Protein AF-H0ES13-F1 (afdb_monomer)

Foldseek 3Di:
DPPPPDPPQLVVLVVVDPNVVSVVCCVPPPVPDDDPDDPDDDPDCDPVNVVVVVVVVVVVVPDDPDPDDPVRVVVVVVVDPPPPPPPPPDDDDDDDDDDDDDPPDDDDDDDDDDDDD

Organism: Glarea lozoyensis (strain ATCC 74030 / MF5533) (NCBI:txid1104152)

Secondary structure (DSSP, 8-state):
----PPPHHHHHHHHHS-HHHHHHHIIIIITTS---PPPSSPPP--HHHHHHHHHHHHHHHT-PPPPPPHHHHHHHHHHS-------------------------------------

Radius of gyration: 44.12 Å; Cα contacts (8 Å, |Δi|>4): 18; chains: 1; bounding box: 81×40×108 Å

Mean predicted aligned error: 20.77 Å

Solvent-accessible surface area (backbone atoms only — not comparable to full-atom values): 8130 Å² total; per-residue (Å²): 131,87,78,81,70,77,56,67,67,54,62,54,33,49,75,78,39,57,69,71,57,25,52,51,46,38,57,69,61,47,71,70,50,84,78,89,68,74,80,86,74,76,78,75,82,43,72,67,52,52,53,50,52,57,51,58,52,52,64,62,71,71,54,74,74,79,76,78,47,75,67,56,49,54,50,52,58,67,70,53,70,75,75,82,74,75,68,80,79,77,89,73,83,87,79,84,90,76,92,72,88,81,81,81,79,77,86,79,81,80,82,84,80,78,93,83,133

Structure (mmCIF, N/CA/C/O backbone):
data_AF-H0ES13-F1
#
_entry.id   AF-H0ES13-F1
#
loop_
_atom_site.group_PDB
_atom_site.id
_atom_site.type_symbol
_atom_site.label_atom_id
_atom_site.label_alt_id
_atom_site.label_comp_id
_atom_site.label_asym_id
_atom_site.label_entity_id
_atom_site.label_seq_id
_atom_site.pdbx_PDB_ins_code
_atom_site.Cartn_x
_atom_site.Cartn_y
_atom_site.Cartn_z
_atom_site.occupancy
_atom_site.B_iso_or_equiv
_atom_site.auth_seq_id
_atom_site.auth_comp_id
_atom_site.auth_asym_id
_atom_site.auth_atom_id
_atom_site.pdbx_PDB_model_num
ATOM 1 N N . MET A 1 1 ? -23.931 19.284 -2.099 1.00 35.62 1 MET A N 1
ATOM 2 C CA . MET A 1 1 ? -24.202 18.745 -0.750 1.00 35.62 1 MET A CA 1
ATOM 3 C C . MET A 1 1 ? -23.286 17.553 -0.521 1.00 35.62 1 MET A C 1
ATOM 5 O O . MET A 1 1 ? -23.483 16.527 -1.154 1.00 35.62 1 MET A O 1
ATOM 9 N N . SER A 1 2 ? -22.224 17.721 0.275 1.00 35.28 2 SER A N 1
ATOM 10 C CA . SER A 1 2 ? -21.299 16.632 0.620 1.00 35.28 2 SER A CA 1
ATOM 11 C C . SER A 1 2 ? -22.044 15.627 1.496 1.00 35.28 2 SER A C 1
ATOM 13 O O . SER A 1 2 ? -22.377 15.933 2.638 1.00 35.28 2 SER A O 1
ATOM 15 N N . THR A 1 3 ? -22.386 14.460 0.951 1.00 53.59 3 THR A N 1
ATOM 16 C CA . THR A 1 3 ? -23.007 13.385 1.728 1.00 53.59 3 THR A CA 1
ATOM 17 C C . THR A 1 3 ? -21.950 12.839 2.680 1.00 53.59 3 THR A C 1
ATOM 19 O O . THR A 1 3 ? -21.042 12.122 2.252 1.00 53.59 3 THR A O 1
ATOM 22 N N . THR A 1 4 ? -22.028 13.203 3.958 1.00 61.16 4 THR A N 1
ATOM 23 C CA . THR A 1 4 ? -21.141 12.713 5.017 1.00 61.16 4 THR A CA 1
ATOM 24 C C . THR A 1 4 ? -21.356 11.213 5.200 1.00 61.16 4 THR A C 1
ATOM 26 O O . THR A 1 4 ? -22.169 10.748 5.997 1.00 61.16 4 THR A O 1
ATOM 29 N N . LYS A 1 5 ? -20.647 10.421 4.392 1.00 75.62 5 LYS A N 1
ATOM 30 C CA . LYS A 1 5 ? -20.684 8.966 4.472 1.00 75.62 5 LYS A CA 1
ATOM 31 C C . LYS A 1 5 ? -20.141 8.562 5.835 1.00 75.62 5 LYS A C 1
ATOM 33 O O . LYS A 1 5 ? -19.018 8.921 6.184 1.00 75.62 5 LYS A O 1
ATOM 38 N N . GLN A 1 6 ? -20.946 7.816 6.587 1.00 81.12 6 GLN A N 1
ATOM 39 C CA . GLN A 1 6 ? -20.520 7.272 7.869 1.00 81.12 6 GLN A CA 1
ATOM 40 C C . GLN A 1 6 ? -19.201 6.501 7.680 1.00 81.12 6 GLN A C 1
ATOM 42 O O . GLN A 1 6 ? -19.084 5.720 6.726 1.00 81.12 6 GLN A O 1
ATOM 47 N N . PRO A 1 7 ? -18.193 6.727 8.540 1.00 87.38 7 PRO A N 1
ATOM 48 C CA . PRO A 1 7 ? -16.886 6.102 8.404 1.00 87.38 7 PRO A CA 1
ATOM 49 C C . PRO A 1 7 ? -17.034 4.577 8.423 1.00 87.38 7 PRO A C 1
ATOM 51 O O . PRO A 1 7 ? -17.722 4.019 9.280 1.00 87.38 7 PRO A O 1
ATOM 54 N N . ILE A 1 8 ? -16.367 3.891 7.484 1.00 91.94 8 ILE A N 1
ATOM 55 C CA . ILE A 1 8 ? -16.485 2.433 7.279 1.00 91.94 8 ILE A CA 1
ATOM 56 C C . ILE A 1 8 ? -16.287 1.652 8.589 1.00 91.94 8 ILE A C 1
ATOM 58 O O . ILE A 1 8 ? -17.009 0.695 8.862 1.00 91.94 8 ILE A O 1
ATOM 62 N N . ALA A 1 9 ? -15.374 2.109 9.448 1.00 92.75 9 ALA A N 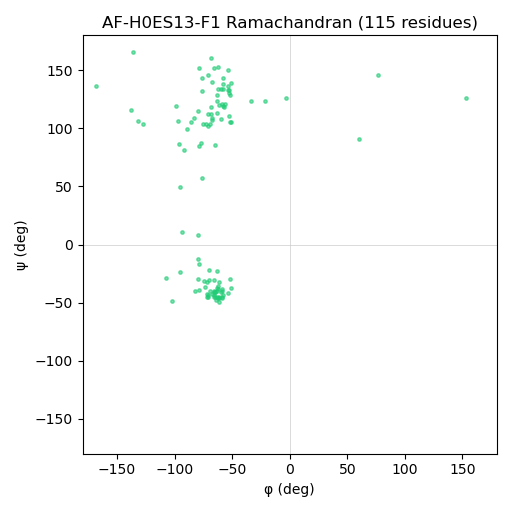1
ATOM 63 C CA . ALA A 1 9 ? -15.084 1.479 10.729 1.00 92.75 9 ALA A CA 1
ATOM 64 C C . ALA A 1 9 ? -16.290 1.483 11.687 1.00 92.75 9 ALA A C 1
ATOM 66 O O . ALA A 1 9 ? -16.556 0.469 12.327 1.00 92.75 9 ALA A O 1
ATOM 67 N N . HIS A 1 10 ? -17.071 2.567 11.739 1.00 93.94 10 HIS A N 1
ATOM 68 C CA . HIS A 1 10 ? -18.281 2.628 12.565 1.00 93.94 10 HIS A CA 1
ATOM 69 C C . HIS A 1 10 ? -19.349 1.647 12.058 1.00 93.94 10 HIS A C 1
ATOM 71 O O . HIS A 1 10 ? -19.964 0.929 12.841 1.00 93.94 10 HIS A O 1
ATOM 77 N N . THR A 1 11 ? -19.507 1.537 10.732 1.00 94.06 11 THR A N 1
ATOM 78 C CA . THR A 1 11 ? -20.448 0.577 10.121 1.00 94.06 11 THR A CA 1
ATOM 79 C C . THR A 1 11 ? -20.058 -0.884 10.368 1.00 94.06 11 THR A C 1
ATOM 81 O O . THR A 1 11 ? -20.921 -1.754 10.457 1.00 94.06 11 THR A O 1
ATOM 84 N N . LEU A 1 12 ? -18.758 -1.171 10.487 1.00 94.94 12 LEU A N 1
ATOM 85 C CA . LEU A 1 12 ? -18.249 -2.499 10.828 1.00 94.94 12 LEU A CA 1
ATOM 86 C C . LEU A 1 12 ? -18.526 -2.834 12.296 1.00 94.94 12 LEU A C 1
ATOM 88 O O . LEU A 1 12 ? -19.019 -3.920 12.586 1.00 94.94 12 LEU A O 1
ATOM 92 N N . LEU A 1 13 ? -18.278 -1.888 13.205 1.00 95.81 13 LEU A N 1
ATOM 93 C CA . LEU A 1 13 ? -18.529 -2.075 14.635 1.00 95.81 13 LEU A CA 1
ATOM 94 C C . LEU A 1 13 ? -20.016 -2.253 14.953 1.00 95.81 13 LEU A C 1
ATOM 96 O O . LEU A 1 13 ? -20.361 -3.131 15.736 1.00 95.81 13 LEU A O 1
ATOM 100 N N . ALA A 1 14 ? -20.894 -1.483 14.307 1.00 95.50 14 ALA A N 1
ATOM 101 C CA . ALA A 1 14 ? -22.340 -1.587 14.503 1.00 95.50 14 ALA A CA 1
ATOM 102 C C . ALA A 1 14 ? -22.925 -2.947 14.072 1.00 95.50 14 ALA A C 1
ATOM 104 O O . ALA A 1 14 ? -23.987 -3.329 14.549 1.00 95.50 14 ALA A O 1
ATOM 105 N N . ARG A 1 15 ? -22.246 -3.689 13.183 1.00 95.62 15 ARG A N 1
ATOM 106 C CA . ARG A 1 15 ? -22.643 -5.059 12.810 1.00 95.62 15 ARG A CA 1
ATOM 107 C C . ARG A 1 15 ? -22.215 -6.109 13.832 1.00 95.62 15 ARG A C 1
ATOM 109 O O . ARG A 1 15 ? -22.861 -7.143 13.933 1.00 95.62 15 ARG A O 1
ATOM 116 N N . ALA A 1 16 ? -21.110 -5.870 14.535 1.00 96.50 16 ALA A N 1
ATOM 117 C CA . ALA A 1 16 ? -20.509 -6.841 15.447 1.00 96.50 16 ALA A CA 1
ATOM 118 C C . ALA A 1 16 ? -20.938 -6.646 16.910 1.00 96.50 16 ALA A C 1
ATOM 120 O O . ALA A 1 16 ? -20.860 -7.582 17.704 1.00 96.50 16 ALA A O 1
ATOM 121 N N . HIS A 1 17 ? -21.353 -5.434 17.282 1.00 96.94 17 HIS A N 1
ATOM 122 C CA . HIS A 1 17 ? -21.578 -5.043 18.669 1.00 96.94 17 HIS A CA 1
ATOM 123 C C . HIS A 1 17 ? -22.881 -4.257 18.855 1.00 96.94 17 HIS A C 1
ATOM 125 O O . HIS A 1 17 ? -23.475 -3.765 17.898 1.00 96.94 17 HIS A O 1
ATOM 131 N N . SER A 1 18 ? -23.314 -4.115 20.113 1.00 96.94 18 SER A N 1
ATOM 132 C CA . SER A 1 18 ? -24.461 -3.272 20.467 1.00 96.94 18 SER A CA 1
ATOM 133 C C . SER A 1 18 ? -24.192 -1.803 20.104 1.00 96.94 18 SER A C 1
ATOM 135 O O . SER A 1 18 ? -23.034 -1.370 20.119 1.00 96.94 18 SER A O 1
ATOM 137 N N . PRO A 1 19 ? -25.226 -0.991 19.818 1.00 95.38 19 PRO A N 1
ATOM 138 C CA . PRO A 1 19 ? -25.022 0.380 19.344 1.00 95.38 19 PRO A CA 1
ATOM 139 C C . PRO A 1 19 ? -24.212 1.231 20.334 1.00 95.38 19 PRO A C 1
ATOM 141 O O . PRO A 1 19 ? -23.321 1.974 19.926 1.00 95.38 19 PRO A O 1
ATOM 144 N N . SER A 1 20 ? -24.443 1.051 21.640 1.00 96.12 20 SER A N 1
ATOM 145 C CA . SER A 1 20 ? -23.690 1.748 22.689 1.00 96.12 20 SER A CA 1
ATOM 146 C C . SER A 1 20 ? -22.204 1.381 22.685 1.00 96.12 20 SER A C 1
ATOM 148 O O . SER A 1 20 ? -21.355 2.264 22.776 1.00 96.12 20 SER A O 1
ATOM 150 N N . THR A 1 21 ? -21.872 0.094 22.568 1.00 97.12 21 THR A N 1
ATOM 151 C CA . THR A 1 21 ? -20.474 -0.367 22.617 1.00 97.12 21 THR A CA 1
ATOM 152 C C . THR A 1 21 ? -19.721 -0.019 21.335 1.00 97.12 21 THR A C 1
ATOM 154 O O . THR A 1 21 ? -18.563 0.398 21.399 1.00 97.12 21 THR A O 1
ATOM 157 N N . ALA A 1 22 ? -20.386 -0.094 20.179 1.00 96.38 22 ALA A N 1
ATOM 158 C CA . ALA A 1 22 ? -19.837 0.345 18.900 1.00 96.38 22 ALA A CA 1
ATOM 159 C C . ALA A 1 22 ? -19.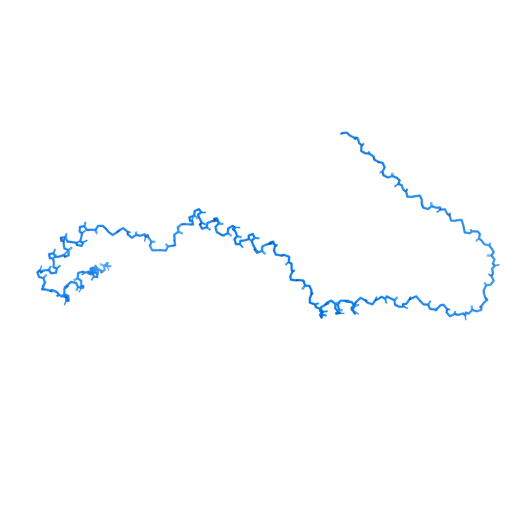440 1.832 18.931 1.00 96.38 22 ALA A C 1
ATOM 161 O O . ALA A 1 22 ? -18.339 2.181 18.496 1.00 96.38 22 ALA A O 1
ATOM 162 N N . GLN A 1 23 ? -20.289 2.691 19.506 1.00 95.25 23 GLN A N 1
ATOM 163 C CA . GLN A 1 23 ? -20.008 4.119 19.638 1.00 95.25 23 GLN A CA 1
ATOM 164 C C . GLN A 1 23 ? -18.823 4.385 20.577 1.00 95.25 23 GLN A C 1
ATOM 166 O O . GLN A 1 23 ? -17.924 5.146 20.216 1.00 95.25 23 GLN A O 1
ATOM 171 N N . THR A 1 24 ? -18.759 3.719 21.736 1.00 96.38 24 THR A N 1
ATOM 172 C CA . THR A 1 24 ? -17.628 3.843 22.672 1.00 96.38 24 THR A CA 1
ATOM 173 C C . THR A 1 24 ? -16.312 3.390 22.042 1.00 96.38 24 THR A C 1
ATOM 175 O O . THR A 1 24 ? -15.299 4.077 22.169 1.00 96.38 24 THR A O 1
ATOM 178 N N . LEU A 1 25 ? -16.292 2.256 21.338 1.00 96.12 25 LEU A N 1
ATOM 179 C CA . LEU A 1 25 ? -15.083 1.762 20.671 1.00 96.12 25 LEU A CA 1
ATOM 180 C C . LEU A 1 25 ? -14.632 2.704 19.553 1.00 96.12 25 LEU A C 1
ATOM 182 O O . LEU A 1 25 ? -13.438 2.980 19.423 1.00 96.12 25 LEU A O 1
ATOM 186 N N . TYR A 1 26 ? -15.574 3.235 18.774 1.00 95.19 26 TYR A N 1
ATOM 187 C CA . TYR A 1 26 ? -15.263 4.177 17.709 1.00 95.19 26 TYR A CA 1
ATOM 188 C C . TYR A 1 26 ? -14.608 5.456 18.248 1.00 95.19 26 TYR A C 1
ATOM 190 O O . TYR A 1 26 ? -13.539 5.842 17.774 1.00 95.19 26 TYR A O 1
ATOM 198 N N . THR A 1 27 ? -15.183 6.079 19.279 1.00 94.56 27 THR A N 1
ATOM 199 C CA . THR A 1 27 ? -14.661 7.337 19.835 1.00 94.56 27 THR A CA 1
ATOM 200 C C . THR A 1 27 ? -13.354 7.142 20.599 1.00 94.56 27 THR A C 1
ATOM 202 O O . THR A 1 27 ? -12.404 7.896 20.397 1.00 94.56 27 THR A O 1
ATOM 205 N N . THR A 1 28 ? -13.270 6.114 21.445 1.00 95.12 28 THR A N 1
ATOM 206 C CA . THR A 1 28 ? -12.110 5.917 22.328 1.00 95.12 28 THR A CA 1
ATOM 207 C C . THR A 1 28 ? -10.915 5.304 21.612 1.00 95.12 28 THR A C 1
ATOM 209 O O . THR A 1 28 ? -9.778 5.687 21.895 1.00 95.12 28 THR A O 1
ATOM 212 N N . LYS A 1 29 ? -11.145 4.345 20.703 1.00 93.31 29 LYS A N 1
ATOM 213 C CA . LYS A 1 29 ? -10.077 3.544 20.094 1.00 93.31 29 LYS A CA 1
ATOM 214 C C . LYS A 1 29 ? -9.798 3.889 18.645 1.00 93.31 29 LYS A C 1
ATOM 216 O O . LYS A 1 29 ? -8.679 3.648 18.232 1.00 93.31 29 LYS A O 1
ATOM 221 N N . LEU A 1 30 ? -10.752 4.365 17.851 1.00 92.12 30 LEU A N 1
ATOM 222 C CA . LEU A 1 30 ? -10.516 4.586 16.416 1.00 92.12 30 LEU A CA 1
ATOM 223 C C . LEU A 1 30 ? -10.296 6.060 16.097 1.00 92.12 30 LEU A C 1
ATOM 225 O O . LEU A 1 30 ? -9.309 6.391 15.451 1.00 92.12 30 LEU A O 1
ATOM 229 N N . GLN A 1 31 ? -11.162 6.941 16.597 1.00 90.62 31 GLN A N 1
ATOM 230 C CA . GLN A 1 31 ? -11.094 8.380 16.333 1.00 90.62 31 GLN A CA 1
ATOM 231 C C . GLN A 1 31 ? -9.791 9.009 16.856 1.00 90.62 31 GLN A C 1
ATOM 233 O O . GLN A 1 31 ? -9.238 9.906 16.229 1.00 90.62 31 GLN A O 1
ATOM 238 N N . SER A 1 32 ? -9.289 8.523 17.993 1.00 90.06 32 SER A N 1
ATOM 239 C CA . SER A 1 32 ? -8.063 9.004 18.639 1.00 90.06 32 SER A CA 1
ATOM 240 C C . SER A 1 32 ? -6.772 8.463 18.013 1.00 90.06 32 SER A C 1
ATOM 242 O O . SER A 1 32 ? -5.690 8.955 18.329 1.00 90.06 32 SER A O 1
ATOM 244 N N . ARG A 1 33 ? -6.852 7.444 17.143 1.00 87.62 33 ARG A N 1
ATOM 245 C CA . ARG A 1 33 ? -5.678 6.796 16.547 1.00 87.62 33 ARG A CA 1
ATOM 246 C C . ARG A 1 33 ? -5.407 7.380 15.161 1.00 87.62 33 ARG A C 1
ATOM 248 O O . ARG A 1 33 ? -6.121 7.032 14.219 1.00 87.62 33 ARG A O 1
ATOM 255 N N . PRO A 1 34 ? -4.368 8.219 14.993 1.00 84.25 34 PRO A N 1
ATOM 256 C CA . PRO A 1 34 ? -4.001 8.700 13.672 1.00 84.25 34 PRO A CA 1
ATOM 257 C C . PRO A 1 34 ? -3.590 7.523 12.779 1.00 84.25 34 PRO A C 1
ATOM 259 O O . PRO A 1 34 ? -2.818 6.646 13.171 1.00 84.25 34 PRO A O 1
ATOM 262 N N . LEU A 1 35 ? -4.113 7.511 11.556 1.00 79.88 35 LEU A N 1
ATOM 263 C CA . LEU A 1 35 ? -3.738 6.551 10.528 1.00 79.88 35 LEU A CA 1
ATOM 264 C C . LEU A 1 35 ? -2.504 7.074 9.785 1.00 79.88 35 LEU A C 1
ATOM 266 O O . LEU A 1 35 ? -2.612 7.966 8.947 1.00 79.88 35 LEU A O 1
ATOM 270 N N . TYR A 1 36 ? -1.333 6.494 10.058 1.00 81.25 36 TYR A N 1
ATOM 271 C CA . TYR A 1 36 ? -0.089 6.784 9.330 1.00 81.25 36 TYR A CA 1
ATOM 272 C C . TYR A 1 36 ? -0.073 6.105 7.954 1.00 81.25 36 TYR A C 1
ATOM 274 O O . TYR A 1 36 ? 0.799 5.292 7.638 1.00 81.25 36 TYR A O 1
ATOM 282 N N . LEU A 1 37 ? -1.078 6.399 7.132 1.00 77.56 37 LEU A N 1
ATOM 283 C CA . LEU A 1 37 ? -1.122 5.925 5.759 1.00 77.56 37 LEU A CA 1
ATOM 284 C C . LEU A 1 37 ? -0.162 6.761 4.923 1.00 77.56 37 LEU A C 1
ATOM 286 O O . LEU A 1 37 ? -0.182 7.991 4.957 1.00 77.56 37 LEU A O 1
ATOM 290 N N . LYS A 1 38 ? 0.671 6.086 4.131 1.00 69.69 38 LYS A N 1
ATOM 291 C CA . LYS A 1 38 ? 1.371 6.768 3.043 1.00 69.69 38 LYS A CA 1
ATOM 292 C C . LYS A 1 38 ? 0.314 7.176 2.012 1.00 69.69 38 LYS A C 1
ATOM 294 O O . LYS A 1 38 ? -0.605 6.387 1.776 1.00 69.69 38 LYS A O 1
ATOM 299 N N . PRO A 1 39 ? 0.415 8.374 1.412 1.00 75.44 39 PRO A N 1
ATOM 300 C CA . PRO A 1 39 ? -0.537 8.813 0.403 1.00 75.44 39 PRO A CA 1
ATOM 301 C C . PRO A 1 39 ? -0.668 7.741 -0.682 1.00 75.44 39 PRO A C 1
ATOM 303 O O . PRO A 1 39 ? 0.325 7.217 -1.193 1.00 75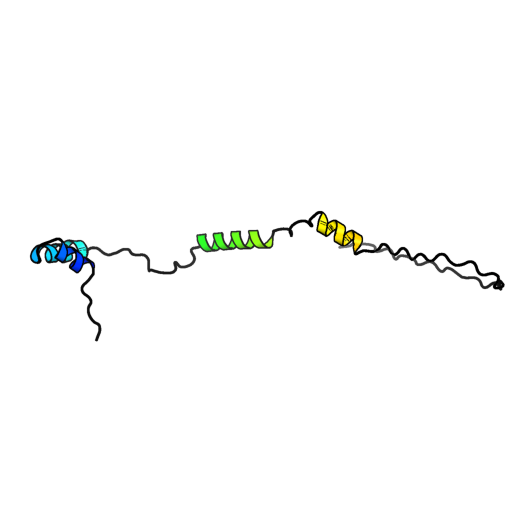.44 39 PRO A O 1
ATOM 306 N N . SER A 1 40 ? -1.910 7.361 -0.968 1.00 65.69 40 SER A N 1
ATOM 307 C CA . SER A 1 40 ? -2.234 6.381 -1.995 1.00 65.69 40 SER A CA 1
ATOM 308 C C . SER A 1 40 ? -1.905 6.965 -3.376 1.00 65.69 40 SER A C 1
ATOM 310 O O . SER A 1 40 ? -2.641 7.821 -3.852 1.00 65.69 40 SER A O 1
ATOM 312 N N . SER A 1 41 ? -0.847 6.440 -4.016 1.00 61.56 41 SER A N 1
ATOM 313 C CA . SER A 1 41 ? -0.399 6.673 -5.411 1.00 61.56 41 SER A CA 1
ATOM 314 C C . SER A 1 41 ? 0.336 7.989 -5.742 1.00 61.56 41 SER A C 1
ATOM 316 O O . SER A 1 41 ? -0.056 9.054 -5.278 1.00 61.56 41 SER A O 1
ATOM 318 N N . PRO A 1 42 ? 1.308 7.942 -6.677 1.00 65.31 42 PRO A N 1
ATOM 319 C CA . PRO A 1 42 ? 2.479 7.077 -6.671 1.00 65.31 42 PRO A CA 1
ATOM 320 C C . PRO A 1 42 ? 3.531 7.663 -5.709 1.00 65.31 42 PRO A C 1
ATOM 322 O O . PRO A 1 42 ? 3.580 8.874 -5.494 1.00 65.31 42 PRO A O 1
ATOM 325 N N . PRO A 1 43 ? 4.399 6.837 -5.107 1.00 60.59 43 PRO A N 1
ATOM 326 C CA . PRO A 1 43 ? 5.488 7.368 -4.298 1.00 60.59 43 PRO A CA 1
ATOM 327 C C . PRO A 1 43 ? 6.358 8.307 -5.156 1.00 60.59 43 PRO A C 1
ATOM 329 O O . PRO A 1 43 ? 6.656 7.952 -6.302 1.00 60.59 43 PRO A O 1
ATOM 332 N N . PRO A 1 44 ? 6.802 9.471 -4.636 1.00 61.16 44 PRO A N 1
ATOM 333 C CA . PRO A 1 44 ? 7.831 10.251 -5.314 1.00 61.16 44 PRO A CA 1
ATOM 334 C C . PRO A 1 44 ? 9.026 9.329 -5.559 1.00 61.16 44 PRO A C 1
ATOM 336 O O . PRO A 1 44 ? 9.367 8.531 -4.678 1.00 61.16 44 PRO A O 1
ATOM 339 N N . GLN A 1 45 ? 9.618 9.387 -6.759 1.00 66.19 45 GLN A N 1
ATOM 340 C CA . GLN A 1 45 ? 10.743 8.524 -7.120 1.00 66.19 45 GLN A CA 1
ATOM 341 C C . GLN A 1 45 ? 11.818 8.633 -6.043 1.00 66.19 45 GLN A C 1
ATOM 343 O O . GLN A 1 45 ? 12.523 9.634 -5.934 1.00 66.19 45 GLN A O 1
ATOM 348 N N . THR A 1 46 ? 11.935 7.598 -5.214 1.00 74.81 46 THR A N 1
ATOM 349 C CA . THR A 1 46 ? 12.976 7.579 -4.194 1.00 74.81 46 THR A CA 1
ATOM 350 C C . THR A 1 46 ? 14.323 7.523 -4.906 1.00 74.81 46 THR A C 1
ATOM 352 O O . THR A 1 46 ? 14.437 6.958 -5.999 1.00 74.81 46 THR A O 1
ATOM 355 N N . ALA A 1 47 ? 15.383 8.048 -4.288 1.00 76.81 47 ALA A N 1
ATOM 356 C CA . ALA A 1 47 ? 16.731 7.955 -4.855 1.00 76.81 47 ALA A CA 1
ATOM 357 C C . ALA A 1 47 ? 17.102 6.502 -5.232 1.00 76.81 47 ALA A C 1
ATOM 359 O O . ALA A 1 47 ? 17.822 6.255 -6.198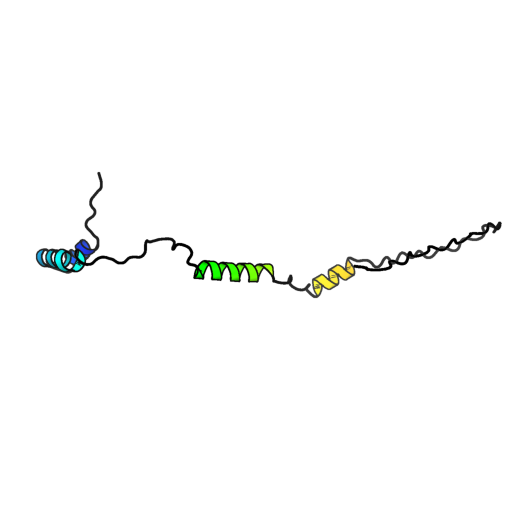 1.00 76.81 47 ALA A O 1
ATOM 360 N N . GLN A 1 48 ? 16.554 5.516 -4.513 1.00 80.38 48 GLN A N 1
ATOM 361 C CA . GLN A 1 48 ? 16.688 4.095 -4.825 1.00 80.38 48 GLN A CA 1
ATOM 362 C C . GLN A 1 48 ? 15.974 3.687 -6.124 1.00 80.38 48 GLN A C 1
ATOM 364 O O . GLN A 1 48 ? 16.545 2.934 -6.916 1.00 80.38 48 GLN A O 1
ATOM 369 N N . GLN A 1 49 ? 14.759 4.182 -6.375 1.00 82.00 49 GLN A N 1
ATOM 370 C CA . GLN A 1 49 ? 14.041 3.941 -7.630 1.00 82.00 49 GLN A CA 1
ATOM 371 C C . GLN A 1 49 ? 14.754 4.598 -8.816 1.00 82.00 49 GLN A C 1
ATOM 373 O O . GLN A 1 49 ? 14.967 3.929 -9.827 1.00 82.00 49 GLN A O 1
ATOM 378 N N . ALA A 1 50 ? 15.229 5.838 -8.669 1.00 81.19 50 ALA A N 1
ATOM 379 C CA . ALA A 1 50 ? 16.035 6.511 -9.690 1.00 81.19 50 ALA A CA 1
ATOM 380 C C . ALA A 1 50 ? 17.321 5.721 -10.012 1.00 81.19 50 ALA A C 1
ATOM 382 O O . ALA A 1 50 ? 17.625 5.450 -11.177 1.00 81.19 50 ALA A O 1
ATOM 383 N N . ARG A 1 51 ? 18.032 5.235 -8.980 1.00 83.62 51 ARG A N 1
ATOM 384 C CA . ARG A 1 51 ? 19.199 4.345 -9.141 1.00 83.62 51 ARG A CA 1
ATOM 385 C C . ARG A 1 51 ? 18.839 3.041 -9.859 1.00 83.62 51 ARG A C 1
ATOM 387 O O . ARG A 1 51 ? 19.612 2.578 -10.699 1.00 83.62 51 ARG A O 1
ATOM 394 N N . ARG A 1 52 ? 17.684 2.437 -9.558 1.00 86.06 52 ARG A N 1
ATOM 395 C CA . ARG A 1 52 ? 17.210 1.214 -10.228 1.00 86.06 52 ARG A CA 1
ATOM 396 C C . ARG A 1 52 ? 16.937 1.467 -11.711 1.00 86.06 52 ARG A C 1
ATOM 398 O O . ARG A 1 52 ? 17.443 0.713 -12.540 1.00 86.06 52 ARG A O 1
ATOM 405 N N . LEU A 1 53 ? 16.224 2.542 -12.046 1.00 84.38 53 LEU A N 1
ATOM 406 C CA . LEU A 1 53 ? 15.938 2.927 -13.431 1.00 84.38 53 LEU A CA 1
ATOM 407 C C . LEU A 1 53 ? 17.230 3.162 -14.225 1.00 84.38 53 LEU A C 1
ATOM 409 O O . LEU A 1 53 ? 17.397 2.580 -15.298 1.00 84.38 53 LEU A O 1
ATOM 413 N N . ALA A 1 54 ? 18.194 3.890 -13.653 1.00 84.25 54 ALA A N 1
ATOM 414 C CA . ALA A 1 54 ? 19.497 4.139 -14.271 1.00 84.25 54 ALA A CA 1
ATOM 415 C C . ALA A 1 54 ? 20.314 2.857 -14.532 1.00 84.25 54 ALA A C 1
ATOM 417 O O . ALA A 1 54 ? 21.066 2.785 -15.503 1.00 84.25 54 ALA A O 1
ATOM 418 N N . ARG A 1 55 ? 20.182 1.821 -13.692 1.00 83.75 55 ARG A N 1
ATOM 419 C CA . ARG A 1 55 ? 20.798 0.505 -13.950 1.00 83.75 55 ARG A CA 1
ATOM 420 C C . ARG A 1 55 ? 20.104 -0.221 -15.104 1.00 83.75 55 ARG A C 1
ATOM 422 O O . ARG A 1 55 ? 20.782 -0.766 -15.971 1.00 83.75 55 ARG A O 1
ATOM 429 N N . THR A 1 56 ? 18.771 -0.199 -15.139 1.00 82.06 56 THR A N 1
ATOM 430 C CA . THR A 1 56 ? 17.991 -0.872 -16.192 1.00 82.06 56 THR A CA 1
ATOM 431 C C . THR A 1 56 ? 18.107 -0.211 -17.566 1.00 82.06 56 THR A C 1
ATOM 433 O O . THR A 1 56 ? 18.027 -0.900 -18.577 1.00 82.06 56 THR A O 1
ATOM 436 N N . SER A 1 57 ? 18.314 1.105 -17.644 1.00 74.88 57 SER A N 1
ATOM 437 C CA . SER A 1 57 ? 18.553 1.788 -18.922 1.00 74.88 57 SER A CA 1
ATOM 438 C C . SER A 1 57 ? 19.941 1.458 -19.477 1.00 74.88 57 SER A C 1
ATOM 440 O O . SER A 1 57 ? 20.081 1.122 -20.654 1.00 74.88 57 SER A O 1
ATOM 442 N N . LYS A 1 58 ? 20.964 1.438 -18.612 1.00 69.44 58 LYS A N 1
ATOM 443 C CA . LYS A 1 58 ? 22.336 1.049 -18.976 1.00 69.44 58 LYS A CA 1
ATOM 444 C C . LYS A 1 58 ? 22.431 -0.402 -19.450 1.00 69.44 58 LYS A C 1
ATOM 446 O O . LYS A 1 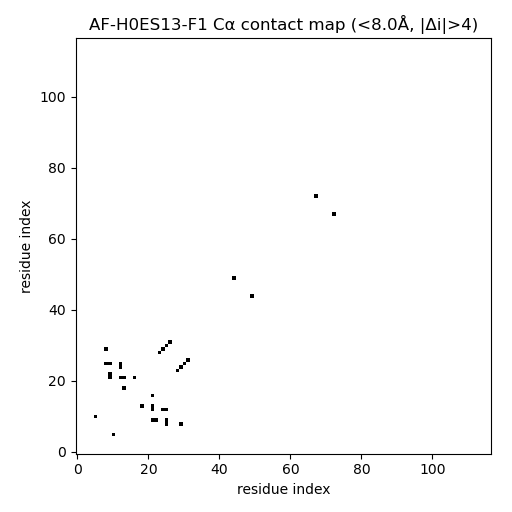58 ? 23.165 -0.675 -20.398 1.00 69.44 58 LYS A O 1
ATOM 451 N N . SER A 1 59 ? 21.681 -1.321 -18.837 1.00 68.69 59 SER A N 1
ATOM 452 C CA . SER A 1 59 ? 21.657 -2.722 -19.274 1.00 68.69 59 SER A CA 1
ATOM 453 C C . SER A 1 59 ? 20.959 -2.927 -20.619 1.00 68.69 59 SER A C 1
ATOM 455 O O . SER A 1 59 ? 21.238 -3.920 -21.281 1.00 68.69 59 SER A O 1
ATOM 457 N N . LYS A 1 60 ? 20.089 -2.007 -21.055 1.00 66.00 60 LYS A N 1
ATOM 458 C CA . LYS A 1 60 ? 19.457 -2.053 -22.383 1.00 66.00 60 LYS A CA 1
ATOM 459 C C . LYS A 1 60 ? 20.364 -1.489 -23.479 1.00 66.00 60 LYS A C 1
ATOM 461 O O . LYS A 1 60 ? 20.441 -2.078 -24.548 1.00 66.00 60 LYS A O 1
ATOM 466 N N . SER A 1 61 ? 21.077 -0.397 -23.199 1.00 65.69 61 SER A N 1
ATOM 467 C CA . SER A 1 61 ? 21.916 0.304 -24.187 1.00 65.69 61 SER A CA 1
ATOM 468 C C . SER A 1 61 ? 23.226 -0.422 -24.528 1.00 65.69 61 SER A C 1
ATOM 470 O O . SER A 1 61 ? 23.690 -0.328 -25.658 1.00 65.69 61 SER A O 1
ATOM 472 N N . LYS A 1 62 ? 23.826 -1.165 -23.587 1.00 64.81 62 LYS A N 1
ATOM 473 C CA . LYS A 1 62 ? 25.153 -1.792 -23.776 1.00 64.81 62 LYS A CA 1
ATOM 474 C C . LYS A 1 62 ? 25.121 -3.235 -24.289 1.00 64.81 62 LYS A C 1
ATOM 476 O O . LYS A 1 62 ? 26.144 -3.921 -24.255 1.00 64.81 62 LYS A O 1
ATOM 481 N N . ARG A 1 63 ? 23.970 -3.742 -24.733 1.00 73.19 63 ARG A N 1
ATOM 482 C CA . ARG A 1 63 ? 23.905 -5.099 -25.290 1.00 73.19 63 ARG A CA 1
ATOM 483 C C . ARG A 1 63 ? 24.412 -5.038 -26.721 1.00 73.19 63 ARG A C 1
ATOM 485 O O . ARG A 1 63 ? 23.783 -4.403 -27.561 1.00 73.19 63 ARG A O 1
ATOM 492 N N . LYS A 1 64 ? 25.539 -5.706 -26.990 1.00 76.06 64 LYS A N 1
ATOM 493 C CA . LYS A 1 64 ? 25.941 -6.005 -28.369 1.00 76.06 64 LYS A CA 1
ATOM 494 C C . LYS A 1 64 ? 24.734 -6.651 -29.073 1.00 76.06 64 LYS A C 1
ATOM 496 O O . LYS A 1 64 ? 24.042 -7.448 -28.423 1.00 76.06 64 LYS A O 1
ATOM 501 N N . PRO A 1 65 ? 24.447 -6.302 -30.341 1.00 80.56 65 PRO A N 1
ATOM 502 C CA . PRO A 1 65 ? 23.377 -6.957 -31.081 1.00 80.56 65 PRO A CA 1
ATOM 503 C C . PRO A 1 65 ? 23.586 -8.472 -31.041 1.00 80.56 65 PRO A C 1
ATOM 505 O O . PRO A 1 65 ? 24.719 -8.950 -30.911 1.00 80.56 65 PRO A O 1
ATOM 508 N N . LYS A 1 66 ? 22.486 -9.231 -31.101 1.00 81.56 66 LYS A N 1
ATOM 509 C CA . LYS A 1 66 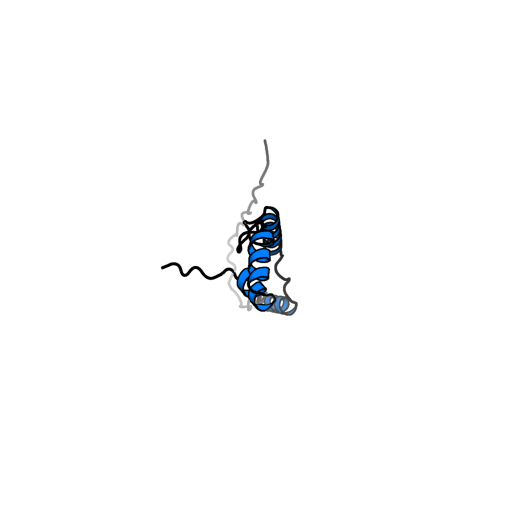? 22.562 -10.693 -31.139 1.00 81.56 66 LYS A CA 1
ATOM 510 C C . LYS A 1 66 ? 23.516 -11.079 -32.281 1.00 81.56 66 LYS A C 1
ATOM 512 O O . LYS A 1 66 ? 23.365 -10.535 -33.375 1.00 81.56 66 LYS A O 1
ATOM 517 N N . PRO A 1 67 ? 24.509 -11.953 -32.043 1.00 87.88 67 PRO A N 1
ATOM 518 C CA . PRO A 1 67 ? 25.401 -12.371 -33.112 1.00 87.88 67 PRO A CA 1
ATOM 519 C C . PRO A 1 67 ? 24.580 -12.997 -34.242 1.00 87.88 67 PRO A C 1
ATOM 521 O O . PRO A 1 67 ? 23.599 -13.695 -33.972 1.00 87.88 67 PRO A O 1
ATOM 524 N N . LEU A 1 68 ? 24.996 -12.747 -35.487 1.00 89.75 68 LEU A N 1
ATOM 525 C CA . LEU A 1 68 ? 24.348 -13.312 -36.669 1.00 89.75 68 LEU A CA 1
ATOM 526 C C . LEU A 1 68 ? 24.259 -14.832 -36.544 1.00 89.75 68 LEU A C 1
ATOM 528 O O . LEU A 1 68 ? 25.245 -15.504 -36.206 1.00 89.75 68 LEU A O 1
ATOM 532 N N . THR A 1 69 ? 23.080 -15.370 -36.832 1.00 92.06 69 THR A N 1
ATOM 533 C CA . THR A 1 69 ? 22.858 -16.814 -36.864 1.00 92.06 69 THR A CA 1
ATOM 534 C C . THR A 1 69 ? 23.614 -17.451 -38.032 1.00 92.06 69 THR A C 1
ATOM 536 O O . THR A 1 69 ? 23.981 -16.781 -38.998 1.00 92.06 69 TH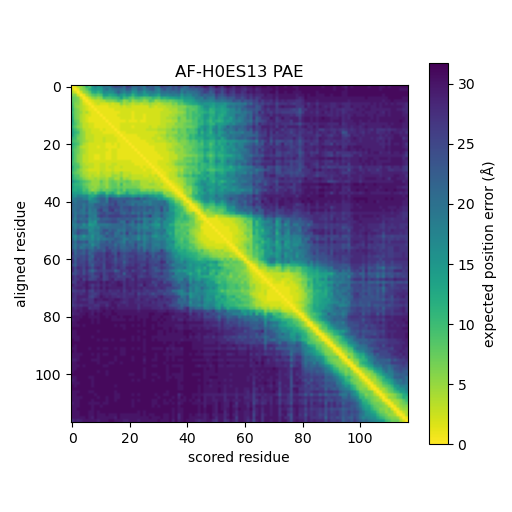R A O 1
ATOM 539 N N . SER A 1 70 ? 23.841 -18.768 -37.968 1.00 92.00 70 SER A N 1
ATOM 540 C CA . SER A 1 70 ? 24.514 -19.510 -39.049 1.00 92.00 70 SER A CA 1
ATOM 541 C C . SER A 1 70 ? 23.843 -19.277 -40.414 1.00 92.00 70 SER A C 1
ATOM 543 O O . SER A 1 70 ? 24.511 -19.011 -41.412 1.00 92.00 70 SER A O 1
ATOM 545 N N . ARG A 1 71 ? 22.502 -19.259 -40.437 1.00 89.31 71 ARG A N 1
ATOM 546 C CA . ARG A 1 71 ? 21.712 -19.046 -41.655 1.00 89.31 71 ARG A CA 1
ATOM 547 C C . ARG A 1 71 ? 21.831 -17.620 -42.198 1.00 89.31 71 ARG A C 1
ATOM 549 O O . ARG A 1 71 ? 21.949 -17.448 -43.406 1.00 89.31 71 ARG A O 1
ATOM 556 N N . GLU A 1 72 ? 21.846 -16.615 -41.322 1.00 90.69 72 GLU A N 1
ATOM 557 C CA . GLU A 1 72 ? 22.050 -15.209 -41.708 1.00 90.69 72 GLU A CA 1
ATOM 558 C C . GLU A 1 72 ? 23.456 -14.976 -42.276 1.00 90.69 72 GLU A C 1
ATOM 560 O O . GLU A 1 72 ? 23.603 -14.300 -43.291 1.00 90.69 72 GLU A O 1
ATOM 565 N N . LYS A 1 73 ? 24.488 -15.591 -41.682 1.00 88.06 73 LYS A N 1
ATOM 566 C CA . LYS A 1 73 ? 25.860 -15.526 -42.211 1.00 88.06 73 LYS A CA 1
ATOM 567 C C . LYS A 1 73 ? 25.964 -16.135 -43.609 1.00 88.06 73 LYS A C 1
ATOM 569 O O . LYS A 1 73 ? 26.540 -15.512 -44.496 1.00 88.06 73 LYS A O 1
ATOM 574 N N . HIS A 1 74 ? 25.376 -17.314 -43.816 1.00 85.94 74 HIS A N 1
ATOM 575 C CA . HIS A 1 74 ? 25.357 -17.968 -45.126 1.00 85.94 74 HIS A CA 1
ATOM 576 C C . HIS A 1 74 ? 24.594 -17.135 -46.172 1.00 85.94 74 HIS A C 1
ATOM 578 O O . HIS A 1 74 ? 25.000 -17.059 -47.330 1.00 85.94 74 HIS A O 1
ATOM 584 N N . ALA A 1 75 ? 23.500 -16.477 -45.774 1.00 88.44 75 ALA A N 1
ATOM 585 C CA . ALA A 1 75 ? 22.747 -15.590 -46.657 1.00 88.44 75 ALA A CA 1
ATOM 586 C C . ALA A 1 75 ? 23.567 -14.364 -47.090 1.00 88.44 75 ALA A C 1
ATOM 588 O O . ALA A 1 75 ? 23.592 -14.063 -48.279 1.00 88.44 75 ALA A O 1
ATOM 589 N N . LEU A 1 76 ? 24.281 -13.705 -46.167 1.00 84.31 76 LEU A N 1
ATOM 590 C CA . LEU A 1 76 ? 25.174 -12.586 -46.499 1.00 84.31 76 LEU A CA 1
ATOM 591 C C . LEU A 1 76 ? 26.311 -13.024 -47.429 1.00 84.31 76 LEU A C 1
ATOM 593 O O . LEU A 1 76 ? 26.542 -12.387 -48.448 1.00 84.31 76 LEU A O 1
ATOM 597 N N . GLN A 1 77 ? 26.967 -14.150 -47.139 1.00 80.06 77 GLN A N 1
ATOM 598 C CA . GLN A 1 77 ? 28.028 -14.690 -48.001 1.00 80.06 77 GLN A CA 1
ATOM 599 C C . GLN A 1 77 ? 27.539 -14.976 -49.423 1.00 80.06 77 GLN A C 1
ATOM 601 O O . GLN A 1 77 ? 28.237 -14.678 -50.383 1.00 80.06 77 GLN A O 1
ATOM 606 N N . LYS A 1 78 ? 26.323 -15.509 -49.568 1.00 79.25 78 LYS A N 1
ATOM 607 C CA . LYS A 1 78 ? 25.710 -15.750 -50.879 1.00 79.25 78 LYS A CA 1
ATOM 608 C C . LYS A 1 78 ? 25.286 -14.452 -51.581 1.00 79.25 78 LYS A C 1
ATOM 610 O O . LYS A 1 78 ? 25.304 -14.392 -52.805 1.00 79.25 78 LYS A O 1
ATOM 615 N N . ALA A 1 79 ? 24.877 -13.440 -50.815 1.00 73.12 79 ALA A N 1
ATOM 616 C CA . ALA A 1 79 ? 24.415 -12.149 -51.321 1.00 73.12 79 ALA A CA 1
ATOM 617 C C . ALA A 1 79 ? 25.552 -11.207 -51.745 1.00 73.12 79 ALA A C 1
ATOM 619 O O . ALA A 1 79 ? 25.294 -10.245 -52.463 1.00 73.12 79 ALA A O 1
ATOM 620 N N . HIS A 1 80 ? 26.791 -11.471 -51.327 1.00 68.56 80 HIS A N 1
ATOM 621 C CA . HIS A 1 80 ? 27.981 -10.802 -51.841 1.00 68.56 80 HIS A CA 1
ATOM 622 C C . HIS A 1 80 ? 28.607 -11.677 -52.934 1.00 68.56 80 HIS A C 1
ATOM 624 O O . HIS A 1 80 ? 29.477 -12.496 -52.630 1.00 68.56 80 HIS A O 1
ATOM 630 N N . PRO A 1 81 ? 28.181 -11.559 -54.206 1.00 64.81 81 PRO A N 1
ATOM 631 C CA . PRO A 1 81 ? 28.883 -12.232 -55.279 1.00 64.81 81 PRO A CA 1
ATOM 632 C C . PRO A 1 81 ? 30.291 -11.644 -55.341 1.00 64.81 81 PRO A C 1
ATOM 634 O O . PRO A 1 81 ? 30.483 -10.472 -55.665 1.00 64.81 81 PRO A O 1
ATOM 637 N N . ILE A 1 82 ? 31.289 -12.466 -55.023 1.00 62.28 82 ILE A N 1
ATOM 638 C CA . ILE A 1 82 ? 32.644 -12.265 -55.528 1.00 62.28 82 ILE A CA 1
ATOM 639 C C . ILE A 1 82 ? 32.460 -12.155 -57.037 1.00 62.28 82 ILE A C 1
ATOM 641 O O . ILE A 1 82 ? 32.016 -13.121 -57.646 1.00 62.28 82 ILE A O 1
ATOM 645 N N . ASN A 1 83 ? 32.671 -10.965 -57.601 1.00 59.78 83 ASN A N 1
ATOM 646 C CA . ASN A 1 83 ? 32.489 -10.681 -59.022 1.00 59.78 83 ASN A CA 1
ATOM 647 C C . ASN A 1 83 ? 33.270 -11.746 -59.819 1.00 59.78 83 ASN A C 1
ATOM 649 O O . ASN A 1 83 ? 34.497 -11.662 -59.845 1.00 59.78 83 ASN A O 1
ATOM 653 N N . PRO A 1 84 ? 32.639 -12.750 -60.462 1.00 58.31 84 PRO A N 1
ATOM 654 C CA . PRO A 1 84 ? 33.399 -13.716 -61.251 1.00 58.31 84 PRO A CA 1
ATOM 655 C C . PRO A 1 84 ? 33.755 -13.133 -62.627 1.00 58.31 84 PRO A C 1
ATOM 657 O O . PRO A 1 84 ? 34.263 -13.829 -63.497 1.00 58.31 84 PRO A O 1
ATOM 660 N N . THR A 1 85 ? 33.497 -11.842 -62.835 1.00 54.47 85 THR A N 1
ATOM 661 C CA . THR A 1 85 ? 33.665 -11.160 -64.112 1.00 54.47 85 THR A CA 1
ATOM 662 C C . THR A 1 85 ? 35.024 -10.463 -64.195 1.00 54.47 85 THR A C 1
ATOM 664 O O . THR A 1 85 ? 35.113 -9.303 -64.594 1.00 54.47 85 THR A O 1
ATOM 667 N N . SER A 1 86 ? 36.115 -11.168 -63.882 1.00 51.91 86 SER A N 1
ATOM 668 C CA . SER A 1 86 ? 37.342 -10.948 -64.655 1.00 51.91 86 SER A CA 1
ATOM 669 C C . SER A 1 86 ? 37.144 -11.682 -65.977 1.00 51.91 86 SER A C 1
ATOM 671 O O . SER A 1 86 ? 37.409 -12.876 -66.111 1.00 51.91 86 SER A O 1
ATOM 673 N N . ARG A 1 87 ? 36.531 -10.948 -66.903 1.00 54.38 87 ARG A N 1
ATOM 674 C CA . ARG A 1 87 ? 36.317 -11.271 -68.312 1.00 54.38 87 ARG A CA 1
ATOM 675 C C . ARG A 1 87 ? 37.508 -12.078 -68.841 1.00 54.38 87 ARG A C 1
ATOM 677 O O . ARG A 1 87 ? 38.628 -11.581 -68.772 1.00 54.38 87 ARG A O 1
ATOM 684 N N . ARG A 1 88 ? 37.281 -13.282 -69.382 1.00 53.47 88 ARG A N 1
ATOM 685 C CA . ARG A 1 88 ? 38.215 -13.834 -70.373 1.00 53.47 88 ARG A CA 1
ATOM 686 C C . ARG A 1 88 ? 38.255 -12.815 -71.517 1.00 53.47 88 ARG A C 1
ATOM 688 O O . ARG A 1 88 ? 37.186 -12.533 -72.059 1.00 53.47 88 ARG A O 1
ATOM 695 N N . PRO A 1 89 ? 39.399 -12.201 -71.851 1.00 55.91 89 PRO A N 1
ATOM 696 C CA . PRO A 1 89 ? 39.508 -11.491 -73.110 1.00 55.91 89 PRO A CA 1
ATOM 697 C C . PRO A 1 89 ? 39.455 -12.562 -74.199 1.00 55.91 89 PRO A C 1
ATOM 699 O O . PRO A 1 89 ? 40.326 -13.426 -74.253 1.00 55.91 89 PRO A O 1
ATOM 702 N N . GLU A 1 90 ? 38.382 -12.561 -74.985 1.00 54.28 90 GLU A N 1
ATOM 703 C CA . GLU A 1 90 ? 38.308 -13.344 -76.213 1.00 54.28 90 GLU A CA 1
ATOM 704 C C . GLU A 1 90 ? 39.417 -12.843 -77.145 1.00 54.28 90 GLU A C 1
ATOM 706 O O . GLU A 1 90 ? 39.505 -11.658 -77.475 1.00 54.28 90 GLU A O 1
ATOM 711 N N . GLU A 1 91 ? 40.303 -13.766 -77.484 1.00 55.00 91 GLU A N 1
ATOM 712 C CA . GLU A 1 91 ? 41.410 -13.615 -78.408 1.00 55.00 91 GLU A CA 1
ATOM 713 C C . GLU A 1 91 ? 40.859 -13.223 -79.786 1.00 55.00 91 GLU A C 1
ATOM 715 O O . GLU A 1 91 ? 40.210 -14.013 -80.467 1.00 55.00 91 GLU A O 1
ATOM 720 N N . SER A 1 92 ? 41.073 -11.965 -80.175 1.00 45.94 92 SER A N 1
ATOM 721 C CA . SER A 1 92 ? 40.873 -11.488 -81.543 1.00 45.94 92 SER A CA 1
ATOM 722 C C . SER A 1 92 ? 42.152 -10.795 -81.998 1.00 45.94 92 SER A C 1
ATOM 724 O O . SER A 1 92 ? 42.520 -9.720 -81.533 1.00 45.94 92 SER A O 1
ATOM 726 N N . THR A 1 93 ? 42.861 -11.543 -82.835 1.00 56.81 93 THR A N 1
ATOM 727 C CA . THR A 1 93 ? 43.806 -11.148 -83.882 1.00 56.81 93 THR A CA 1
ATOM 728 C C . THR A 1 93 ? 44.001 -9.648 -84.130 1.00 56.81 93 THR A C 1
ATOM 730 O O . THR A 1 93 ? 43.061 -8.935 -84.477 1.00 56.81 93 THR A O 1
ATOM 733 N N . ASP A 1 94 ? 45.279 -9.267 -84.078 1.00 52.88 94 ASP A N 1
ATOM 734 C CA . ASP A 1 94 ? 45.966 -8.307 -84.947 1.00 52.88 94 ASP A CA 1
ATOM 735 C C . ASP A 1 94 ? 45.452 -6.860 -84.984 1.00 52.88 94 ASP A C 1
ATOM 737 O O . ASP A 1 94 ? 44.698 -6.453 -85.864 1.00 52.88 94 ASP A O 1
ATOM 741 N N . GLN A 1 95 ? 46.016 -6.022 -84.107 1.00 51.47 95 GLN A N 1
ATOM 742 C CA . GLN A 1 95 ? 46.139 -4.590 -84.375 1.00 51.47 95 GLN A CA 1
ATOM 743 C C . GLN A 1 95 ? 47.576 -4.133 -84.077 1.00 51.47 95 GLN A C 1
ATOM 745 O O . GLN A 1 95 ? 48.011 -4.064 -82.932 1.00 51.47 95 GLN A O 1
ATOM 750 N N . GLN A 1 96 ? 48.292 -3.885 -85.172 1.00 45.78 96 GLN A N 1
ATOM 751 C CA . GLN A 1 96 ? 49.613 -3.283 -85.344 1.00 45.78 96 GLN A CA 1
ATOM 752 C C . GLN A 1 96 ? 50.111 -2.399 -84.178 1.00 45.78 96 GLN A C 1
ATOM 754 O O . GLN A 1 96 ? 49.495 -1.389 -83.838 1.00 45.78 96 GLN A O 1
ATOM 759 N N . CYS A 1 97 ? 51.280 -2.742 -83.625 1.00 40.06 97 CYS A N 1
ATOM 760 C CA . CYS A 1 97 ? 52.040 -1.883 -82.719 1.00 40.06 97 CYS A CA 1
ATOM 761 C C . CYS A 1 97 ? 52.740 -0.774 -83.517 1.00 40.06 97 CYS A C 1
ATOM 763 O O . CYS A 1 97 ? 53.786 -1.029 -84.109 1.00 40.06 97 CYS A O 1
ATOM 765 N N . ASP A 1 98 ? 52.216 0.449 -83.478 1.00 46.38 98 ASP A N 1
ATOM 766 C CA . ASP A 1 98 ? 53.037 1.645 -83.675 1.00 46.38 98 ASP A CA 1
ATOM 767 C C . ASP A 1 98 ? 53.372 2.221 -82.296 1.00 46.38 98 ASP A C 1
ATOM 769 O O . ASP A 1 98 ? 52.498 2.513 -81.477 1.00 46.38 98 ASP A O 1
ATOM 773 N N . GLY A 1 99 ? 54.672 2.266 -82.006 1.00 51.78 99 GLY A N 1
ATOM 774 C CA . GLY A 1 99 ? 55.221 2.592 -80.699 1.00 51.78 99 GLY A CA 1
ATOM 7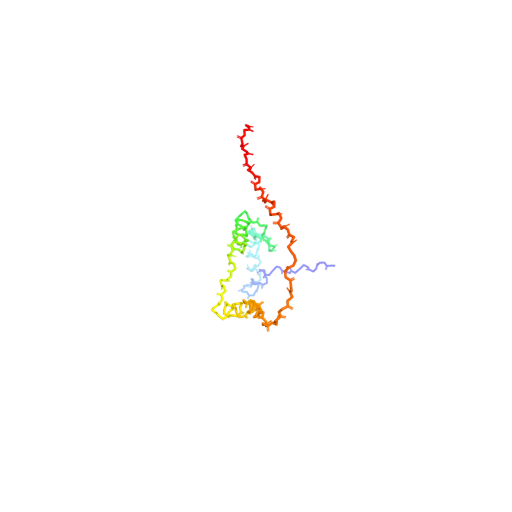75 C C . GLY A 1 99 ? 54.894 4.015 -80.251 1.00 51.78 99 GLY A C 1
ATOM 776 O O . GLY A 1 99 ? 55.190 4.987 -80.939 1.00 51.78 99 GLY A O 1
ATOM 777 N N . GLY A 1 100 ? 54.354 4.124 -79.040 1.00 49.53 100 GLY A N 1
ATOM 778 C CA . GLY A 1 100 ? 54.293 5.359 -78.271 1.00 49.53 100 GLY A CA 1
ATOM 779 C C . GLY A 1 100 ? 54.628 5.044 -76.819 1.00 49.53 100 GLY A C 1
ATOM 780 O O . GLY A 1 100 ? 53.922 4.268 -76.178 1.00 49.53 100 GLY A O 1
ATOM 7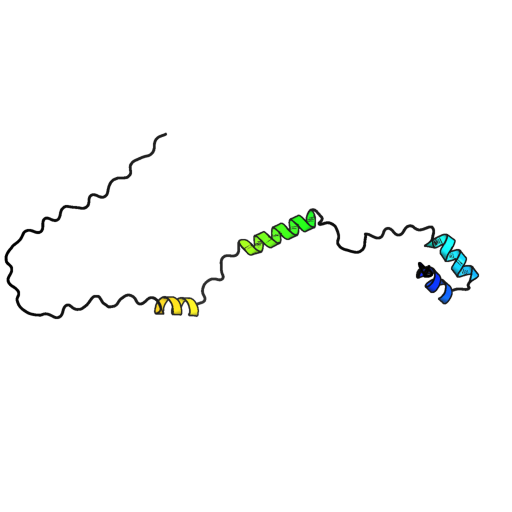81 N N . GLU A 1 101 ? 55.737 5.591 -76.323 1.00 48.53 101 GLU A N 1
ATOM 782 C CA . GLU A 1 101 ? 56.210 5.407 -74.950 1.00 48.53 101 GLU A CA 1
ATOM 783 C C . GLU A 1 101 ? 55.139 5.817 -73.929 1.00 48.53 101 GLU A C 1
ATOM 785 O O . GLU A 1 101 ? 54.704 6.968 -73.877 1.00 48.53 101 GLU A O 1
ATOM 790 N N . ILE A 1 102 ? 54.739 4.880 -73.069 1.00 44.28 102 ILE A N 1
ATOM 791 C CA . ILE A 1 102 ? 53.925 5.180 -71.891 1.00 44.28 102 ILE A CA 1
ATOM 792 C C . ILE A 1 102 ? 54.892 5.486 -70.747 1.00 44.28 102 ILE A C 1
ATOM 794 O O . ILE A 1 102 ? 55.440 4.585 -70.112 1.00 44.28 102 ILE A O 1
ATOM 798 N N . VAL A 1 103 ? 55.109 6.773 -70.487 1.00 51.38 103 VAL A N 1
ATOM 799 C CA . VAL A 1 103 ? 55.862 7.250 -69.322 1.00 51.38 103 VAL A CA 1
ATOM 800 C C . VAL A 1 103 ? 55.005 7.049 -68.068 1.00 51.38 103 VAL A C 1
ATOM 802 O O . VAL A 1 103 ? 54.055 7.786 -67.809 1.00 51.38 103 VAL A O 1
ATOM 805 N N . LEU A 1 104 ? 55.336 6.025 -67.280 1.00 49.19 104 LEU A N 1
ATOM 806 C CA . LEU A 1 104 ? 54.762 5.770 -65.957 1.00 49.19 104 LEU A CA 1
ATOM 807 C C . LEU A 1 104 ? 55.418 6.696 -64.921 1.00 49.19 104 LEU A C 1
ATOM 809 O O . LEU A 1 104 ? 56.375 6.322 -64.244 1.00 49.19 104 LEU A O 1
ATOM 813 N N . SER A 1 105 ? 54.901 7.917 -64.789 1.00 55.91 105 SER A N 1
ATOM 814 C CA . SER A 1 105 ? 55.271 8.818 -63.692 1.00 55.91 105 SER A CA 1
ATOM 815 C C . SER A 1 105 ? 54.675 8.303 -62.377 1.00 55.91 105 SER A C 1
ATOM 817 O O . SER A 1 105 ? 53.457 8.270 -62.198 1.00 55.91 105 SER A O 1
ATOM 819 N N . GLY A 1 106 ? 55.552 7.856 -61.477 1.00 49.09 106 GLY A N 1
ATOM 820 C CA . GLY A 1 106 ? 55.211 7.231 -60.202 1.00 49.09 106 GLY A CA 1
ATOM 821 C C . GLY A 1 106 ? 54.379 8.119 -59.274 1.00 49.09 106 GLY A C 1
ATOM 822 O O . GLY A 1 106 ? 54.698 9.283 -59.036 1.00 49.09 106 GLY A O 1
ATOM 823 N N . LEU A 1 107 ? 53.328 7.531 -58.698 1.00 52.12 107 LEU A N 1
ATOM 824 C CA . LEU A 1 107 ? 52.609 8.107 -57.567 1.00 52.12 107 LEU A CA 1
ATOM 825 C C . LEU A 1 107 ? 53.492 8.022 -56.317 1.00 52.12 107 LEU A C 1
ATOM 827 O O . LEU A 1 107 ? 53.621 6.967 -55.700 1.00 52.12 107 LEU A O 1
ATOM 831 N N . SER A 1 108 ? 54.094 9.154 -55.960 1.00 54.91 108 SER A N 1
ATOM 832 C CA . SER A 1 108 ? 54.740 9.382 -54.669 1.00 54.91 108 SER A CA 1
ATOM 833 C C . SER A 1 108 ? 53.675 9.418 -53.569 1.00 54.91 108 SER A C 1
ATOM 835 O O . SER A 1 108 ? 52.775 10.259 -53.597 1.00 54.91 108 SER A O 1
ATOM 837 N N . TRP A 1 109 ? 53.745 8.487 -52.618 1.00 55.34 109 TRP A N 1
ATOM 838 C CA . TRP A 1 109 ? 52.927 8.528 -51.408 1.00 55.34 109 TRP A CA 1
ATOM 839 C C . TRP A 1 109 ? 53.632 9.446 -50.413 1.00 55.34 109 TRP A C 1
ATOM 841 O O . TRP A 1 109 ? 54.703 9.117 -49.910 1.00 55.34 109 TRP A O 1
ATOM 851 N N . GLY A 1 110 ? 53.044 10.621 -50.192 1.00 49.59 110 GLY A N 1
ATOM 852 C CA . GLY A 1 110 ? 53.540 11.610 -49.245 1.00 49.59 110 GLY A CA 1
ATOM 853 C C . GLY A 1 110 ? 53.606 11.048 -47.827 1.00 49.59 110 GLY A C 1
ATOM 854 O O . GLY A 1 110 ? 52.597 10.626 -47.262 1.00 49.59 110 GLY A O 1
ATOM 855 N N . ASP A 1 111 ? 54.820 11.067 -47.293 1.00 50.84 111 ASP A N 1
ATOM 856 C CA . ASP A 1 111 ? 55.193 10.848 -45.903 1.00 50.84 111 ASP A CA 1
ATOM 857 C C . ASP A 1 111 ? 54.464 11.851 -44.987 1.00 50.84 111 ASP A C 1
ATOM 859 O O . ASP A 1 111 ? 54.618 13.065 -45.127 1.00 50.84 111 ASP A O 1
ATOM 863 N N . VAL A 1 112 ? 53.631 11.355 -44.066 1.00 58.75 112 VAL A N 1
ATOM 864 C CA . VAL A 1 112 ? 53.058 12.153 -42.970 1.00 58.75 112 VAL A CA 1
ATOM 865 C C . VAL A 1 112 ? 53.997 12.023 -41.769 1.00 58.75 112 VAL A C 1
ATOM 867 O O . VAL A 1 112 ? 53.771 11.224 -40.861 1.00 58.75 112 VAL A O 1
ATOM 870 N N . GLY A 1 113 ? 55.075 12.810 -41.775 1.00 46.09 113 GLY A N 1
ATOM 871 C CA . GLY A 1 113 ? 55.714 13.286 -40.544 1.00 46.09 113 GLY A CA 1
ATOM 872 C C . GLY A 1 113 ? 54.791 14.320 -39.889 1.00 46.09 113 GLY A C 1
ATOM 873 O O . GLY A 1 113 ? 54.069 15.035 -40.574 1.00 46.09 113 GLY A O 1
ATOM 874 N N . GLY A 1 114 ? 54.672 14.467 -38.580 1.00 46.00 114 GLY A N 1
ATOM 875 C CA . GLY A 1 114 ? 55.561 14.166 -37.470 1.00 46.00 114 GLY A CA 1
ATOM 876 C C . GLY A 1 114 ? 55.149 15.167 -36.387 1.00 46.00 114 GLY A C 1
ATOM 877 O O . GLY A 1 114 ? 54.996 16.352 -36.673 1.00 46.00 114 GLY A O 1
ATOM 878 N N . GLY A 1 115 ? 54.840 14.679 -35.187 1.00 48.28 115 GLY A N 1
ATOM 879 C CA . GLY A 1 115 ? 54.392 15.517 -34.080 1.00 48.28 115 GLY A CA 1
ATOM 880 C C . GLY A 1 115 ? 55.529 16.292 -33.417 1.00 48.28 115 GLY A C 1
ATOM 881 O O . GLY A 1 115 ? 56.617 15.758 -33.242 1.00 48.28 115 GLY A O 1
ATOM 882 N N . THR A 1 116 ? 55.197 17.513 -33.010 1.00 58.09 116 THR A N 1
ATOM 883 C CA . THR A 1 116 ? 55.814 18.410 -32.011 1.00 58.09 116 THR A CA 1
ATOM 884 C C . THR A 1 116 ? 54.766 19.517 -31.816 1.00 58.09 116 THR A C 1
ATOM 886 O O . THR A 1 116 ? 54.189 19.941 -32.816 1.00 58.09 116 THR A O 1
ATOM 889 N N . GLU A 1 117 ? 54.389 20.041 -30.659 1.00 44.75 117 GLU A N 1
ATOM 890 C CA . GLU A 1 117 ? 54.763 19.966 -29.242 1.00 44.75 117 GLU A CA 1
ATOM 891 C C . GLU A 1 117 ? 53.531 20.448 -28.445 1.00 44.75 117 GLU A C 1
ATOM 893 O O . GLU A 1 117 ? 52.723 21.217 -29.024 1.00 44.75 117 GLU A O 1
#

Sequence (117 aa):
MSTTKQPIAHTLLARAHSPSTAQTLYTTKLQSRPLYLKPSSPPPQTAQQARRLARTSKSKSKRKPKPLTSREKHALQKAHPINPTSRRPEESTDQQCDGGEIVLSGLSWGDVGGGTE

pLDDT: mean 72.42, std 17.96, range [35.28, 97.12]